Protein AF-A0A661LK19-F1 (afdb_monomer_lite)

Sequence (110 aa):
VFLTRKRQWVRSFPSAIFLESDHVGEQIRELKRRGLLASGPLPFTRCIRCNSVLIEADPQLVSQHVPDYVLYKSGYTIKQCPSCKRYYWPGTHRDRMERQLRLWGVSQER

Secondary structure (DSSP, 8-state):
-EEES-HHHHHH-TTEEE---SSHHHHHHHHHHTT-S-S---TT-B-TTT-PBPEEP-HHHHTTTS-HHHHHSTT---EE-TTT--EE---THHHHHHHHHHHTT-PPP-

Radius of gyration: 18.09 Å; chains: 1; bounding box: 37×27×49 Å

pLDDT: mean 87.78, std 9.97, range [44.59, 97.75]

Foldseek 3Di:
DAEDQDPVVCVVDVPYDHDPDPDPLSSLVVCVVVVNDDAADDPPQADPPPRAGWDFDDPVCCPVQDDPVQVVPPDWRWTADPVPRDIDTDDPCNVVVVVVCVSSVNHDPD

Structure (mmCIF, N/CA/C/O backbone):
data_AF-A0A661LK19-F1
#
_entry.id   AF-A0A661LK19-F1
#
loop_
_atom_site.group_PDB
_atom_site.id
_atom_site.type_symbol
_atom_site.label_atom_id
_atom_site.label_alt_id
_atom_site.label_comp_id
_atom_site.label_asym_id
_atom_site.label_entity_id
_atom_site.label_seq_id
_atom_site.pdbx_PDB_ins_code
_atom_site.Cartn_x
_atom_site.Cartn_y
_atom_site.Cartn_z
_atom_site.occupancy
_atom_site.B_iso_or_equiv
_atom_site.auth_seq_id
_atom_site.auth_comp_id
_atom_site.auth_asym_id
_atom_site.auth_atom_id
_atom_site.pdbx_PDB_model_num
ATOM 1 N N . VAL A 1 1 ? 10.254 9.004 -11.615 1.00 81.62 1 VAL A N 1
ATOM 2 C CA . VAL A 1 1 ? 10.383 7.696 -12.301 1.00 81.62 1 VAL A CA 1
ATOM 3 C C . VAL A 1 1 ? 9.099 7.436 -13.068 1.00 81.62 1 VAL A C 1
ATOM 5 O O . VAL A 1 1 ? 8.047 7.421 -12.442 1.00 81.62 1 VAL A O 1
ATOM 8 N N . PHE A 1 2 ? 9.163 7.291 -14.392 1.00 92.19 2 PHE A N 1
ATOM 9 C CA . PHE A 1 2 ? 7.996 6.963 -15.215 1.00 92.19 2 PHE A CA 1
ATOM 10 C C . PHE A 1 2 ? 8.107 5.510 -15.680 1.00 92.19 2 PHE A C 1
ATOM 12 O O . PHE A 1 2 ? 9.024 5.170 -16.419 1.00 92.19 2 PHE A O 1
ATOM 19 N N . LEU A 1 3 ? 7.199 4.649 -15.216 1.00 93.50 3 LEU A N 1
ATOM 20 C CA . LEU A 1 3 ? 7.129 3.242 -15.612 1.00 93.50 3 LEU A CA 1
ATOM 21 C C . LEU A 1 3 ? 6.029 3.061 -16.659 1.00 93.50 3 LEU A C 1
ATOM 23 O O . LEU A 1 3 ? 4.935 3.605 -16.506 1.00 93.50 3 LEU A O 1
ATOM 27 N N . THR A 1 4 ? 6.291 2.287 -17.708 1.00 94.50 4 THR A N 1
ATOM 28 C CA . THR A 1 4 ? 5.321 2.062 -18.786 1.00 94.50 4 THR A CA 1
ATOM 29 C C . THR A 1 4 ? 5.488 0.690 -19.423 1.00 94.50 4 THR A C 1
ATOM 31 O O . THR A 1 4 ? 6.577 0.131 -19.444 1.00 94.50 4 THR A O 1
ATOM 34 N N . ARG A 1 5 ? 4.407 0.164 -20.001 1.00 94.25 5 ARG A N 1
ATOM 35 C CA . ARG A 1 5 ? 4.431 -1.021 -20.876 1.00 94.25 5 ARG A CA 1
ATOM 36 C C . ARG A 1 5 ? 4.118 -0.697 -22.332 1.00 94.25 5 ARG A C 1
ATOM 38 O O . ARG A 1 5 ? 3.965 -1.597 -23.150 1.00 94.25 5 ARG A O 1
ATOM 45 N N . LYS A 1 6 ? 3.958 0.580 -22.696 1.00 93.56 6 LYS A N 1
ATOM 46 C CA . LYS A 1 6 ? 3.752 0.950 -24.104 1.00 93.56 6 LYS A CA 1
ATOM 47 C C . LYS A 1 6 ? 5.075 1.414 -24.690 1.00 93.56 6 LYS A C 1
ATOM 49 O O . LYS A 1 6 ? 5.592 2.458 -24.296 1.00 93.56 6 LYS A O 1
ATOM 54 N N . ARG A 1 7 ? 5.584 0.668 -25.675 1.00 91.19 7 ARG A N 1
ATOM 55 C CA . ARG A 1 7 ? 6.866 0.956 -26.343 1.00 91.19 7 ARG A CA 1
ATOM 56 C C . ARG A 1 7 ? 6.908 2.360 -26.953 1.00 91.19 7 ARG A C 1
ATOM 58 O O . ARG A 1 7 ? 7.954 2.998 -26.929 1.00 91.19 7 ARG A O 1
ATOM 65 N N . GLN A 1 8 ? 5.768 2.873 -27.422 1.00 93.31 8 GLN A N 1
ATOM 66 C CA . GLN A 1 8 ? 5.674 4.238 -27.948 1.00 93.31 8 GLN A CA 1
ATOM 67 C C . GLN A 1 8 ? 6.087 5.302 -26.916 1.00 93.31 8 GLN A C 1
ATOM 69 O O . GLN A 1 8 ? 6.778 6.248 -27.267 1.00 93.31 8 GLN A O 1
ATOM 74 N N . TRP A 1 9 ? 5.740 5.121 -25.634 1.00 92.94 9 TRP A N 1
ATOM 75 C CA . TRP A 1 9 ? 6.050 6.106 -24.595 1.00 92.94 9 TRP A CA 1
ATOM 76 C C . TRP A 1 9 ? 7.537 6.144 -24.258 1.00 92.94 9 TRP A C 1
ATOM 78 O O . TRP A 1 9 ? 8.042 7.196 -23.898 1.00 92.94 9 TRP A O 1
ATOM 88 N N . VAL A 1 10 ? 8.247 5.030 -24.429 1.00 92.38 10 VAL A N 1
ATOM 89 C CA . VAL A 1 10 ? 9.705 4.966 -24.244 1.00 92.38 10 VAL A CA 1
ATOM 90 C C . VAL A 1 10 ? 10.426 5.782 -25.318 1.00 92.38 10 VAL A C 1
ATOM 92 O O . VAL A 1 10 ? 11.437 6.412 -25.040 1.00 92.38 10 VAL A O 1
ATOM 95 N N . ARG A 1 11 ? 9.879 5.822 -26.541 1.00 89.81 11 ARG A N 1
ATOM 96 C CA . ARG A 1 11 ? 10.415 6.657 -27.626 1.00 89.81 11 ARG A CA 1
ATOM 97 C C . ARG A 1 11 ? 10.168 8.146 -27.378 1.00 89.81 11 ARG A C 1
ATOM 99 O O . ARG A 1 11 ? 11.024 8.958 -27.700 1.00 89.81 11 ARG A O 1
ATOM 106 N N . SER A 1 12 ? 9.008 8.495 -26.819 1.00 94.25 12 SER A N 1
ATOM 107 C CA . SER A 1 12 ? 8.629 9.890 -26.545 1.00 94.25 12 SER A CA 1
ATOM 108 C C . SER A 1 12 ? 9.241 10.455 -25.261 1.00 94.25 12 SER A C 1
ATOM 110 O O . SER A 1 12 ? 9.408 11.664 -25.151 1.00 94.25 12 SER A O 1
ATOM 112 N N . PHE A 1 13 ? 9.563 9.601 -24.289 1.00 94.38 13 PHE A N 1
ATOM 113 C CA . PHE A 1 13 ? 10.102 9.998 -22.993 1.00 94.38 13 PHE A CA 1
ATOM 114 C C . PHE A 1 13 ? 11.394 9.225 -22.709 1.00 94.38 13 PHE A C 1
ATOM 116 O O . PHE A 1 13 ? 11.323 8.097 -22.221 1.00 94.38 13 PHE A O 1
ATOM 123 N N . PRO A 1 14 ? 12.576 9.824 -22.955 1.00 88.69 14 PRO A N 1
ATOM 124 C CA . PRO A 1 14 ? 13.867 9.144 -22.799 1.00 88.69 14 PRO A CA 1
ATOM 125 C C . PRO A 1 14 ? 14.134 8.592 -21.391 1.00 88.69 14 PRO A C 1
ATOM 127 O O . PRO A 1 14 ? 14.888 7.639 -21.230 1.00 88.69 14 PRO A O 1
ATOM 130 N N . SER A 1 15 ? 13.510 9.173 -20.363 1.00 90.94 15 SER A N 1
ATOM 131 C CA . SER A 1 15 ? 13.613 8.728 -18.967 1.00 90.94 15 SER A CA 1
ATOM 132 C C . SER A 1 15 ? 12.553 7.693 -18.560 1.00 90.94 15 SER A C 1
ATOM 134 O O . SER A 1 15 ? 12.505 7.286 -17.395 1.00 90.94 15 SER A O 1
ATOM 136 N N . ALA A 1 16 ? 11.677 7.277 -19.482 1.00 94.31 16 ALA A N 1
ATOM 137 C CA . ALA A 1 16 ? 10.679 6.254 -19.215 1.00 94.31 16 ALA A CA 1
ATOM 138 C C . ALA A 1 16 ? 11.311 4.861 -19.184 1.00 94.31 16 ALA A C 1
ATOM 140 O O . ALA A 1 16 ? 12.127 4.493 -20.025 1.00 94.31 16 ALA A O 1
ATOM 141 N N . ILE A 1 17 ? 10.869 4.053 -18.229 1.00 93.44 17 ILE A N 1
ATOM 142 C CA . ILE A 1 17 ? 11.346 2.692 -18.027 1.00 93.44 17 ILE A CA 1
ATOM 143 C C . ILE A 1 17 ? 10.275 1.740 -18.537 1.00 93.44 17 ILE A C 1
ATOM 145 O O . ILE A 1 17 ? 9.150 1.717 -18.028 1.00 93.44 17 ILE A O 1
ATOM 149 N N . PHE A 1 18 ? 10.638 0.952 -19.545 1.00 95.31 18 PHE A N 1
ATOM 150 C CA . PHE A 1 18 ? 9.788 -0.114 -20.052 1.00 95.31 18 PHE A CA 1
ATOM 151 C C . PHE A 1 18 ? 9.788 -1.310 -19.097 1.00 95.31 18 PHE A C 1
ATOM 153 O O . PHE A 1 18 ? 10.866 -1.759 -18.695 1.00 95.31 18 PHE A O 1
ATOM 160 N N . LEU A 1 19 ? 8.595 -1.806 -18.774 1.00 96.00 19 LEU A N 1
ATOM 161 C CA . LEU A 1 19 ? 8.363 -3.083 -18.103 1.00 96.00 19 LEU A CA 1
ATOM 162 C C . LEU A 1 19 ? 7.914 -4.116 -19.137 1.00 96.00 19 LEU A C 1
ATOM 164 O O . LEU A 1 19 ? 6.961 -3.864 -19.876 1.00 96.00 19 LEU A O 1
ATOM 168 N N . GLU A 1 20 ? 8.591 -5.261 -19.177 1.00 95.25 20 GLU A N 1
ATOM 169 C CA . GLU A 1 20 ? 8.366 -6.294 -20.200 1.00 95.25 20 GLU A CA 1
ATOM 170 C C . GLU A 1 20 ? 7.113 -7.129 -19.927 1.00 95.25 20 GLU A C 1
ATOM 172 O O . GLU A 1 20 ? 6.399 -7.514 -20.850 1.00 95.25 20 GLU A O 1
ATOM 177 N N . SER A 1 21 ? 6.835 -7.427 -18.655 1.00 95.38 21 SER A N 1
ATOM 178 C CA . SER A 1 21 ? 5.729 -8.311 -18.294 1.00 95.38 21 SER A CA 1
ATOM 179 C C . SER A 1 21 ? 4.423 -7.562 -18.074 1.00 95.38 21 SER A C 1
ATOM 181 O O . SER A 1 21 ? 4.390 -6.470 -17.501 1.00 95.38 21 SER A O 1
ATOM 183 N N . ASP A 1 22 ? 3.316 -8.224 -18.400 1.00 94.50 22 ASP A N 1
ATOM 184 C CA . ASP A 1 22 ? 1.981 -7.761 -18.051 1.00 94.50 22 ASP A CA 1
ATOM 185 C C . ASP A 1 22 ? 1.538 -8.162 -16.636 1.00 94.50 22 ASP A C 1
ATOM 187 O O . ASP A 1 22 ? 0.560 -7.618 -16.117 1.00 94.50 22 ASP A O 1
ATOM 191 N N . HIS A 1 23 ? 2.277 -9.064 -15.988 1.00 94.81 23 HIS A N 1
ATOM 192 C CA . HIS A 1 23 ? 1.951 -9.590 -14.670 1.00 94.81 23 HIS A CA 1
ATOM 193 C C . HIS A 1 23 ? 2.658 -8.805 -13.561 1.00 94.81 23 HIS A C 1
ATOM 195 O O . HIS A 1 23 ? 3.884 -8.712 -13.525 1.00 94.81 23 HIS A O 1
ATOM 201 N N . VAL A 1 24 ? 1.889 -8.310 -12.586 1.00 92.88 24 VAL A N 1
ATOM 202 C CA . VAL A 1 24 ? 2.389 -7.478 -11.470 1.00 92.88 24 VAL A CA 1
ATOM 203 C C . VAL A 1 24 ? 3.556 -8.128 -10.719 1.00 92.88 24 VAL A C 1
ATOM 205 O O . VAL A 1 24 ? 4.544 -7.465 -10.413 1.00 92.88 24 VAL A O 1
ATOM 208 N N . GLY A 1 25 ? 3.482 -9.434 -10.449 1.00 92.88 25 GLY A N 1
ATOM 209 C CA . GLY A 1 25 ? 4.550 -10.144 -9.740 1.00 92.88 25 GLY A CA 1
ATOM 210 C C . GLY A 1 25 ? 5.871 -10.209 -10.513 1.00 92.88 25 GLY A C 1
ATOM 211 O O . GLY A 1 25 ? 6.940 -10.187 -9.902 1.00 92.88 25 GLY A O 1
ATOM 212 N N . GLU A 1 26 ? 5.815 -10.274 -11.844 1.00 94.75 26 GLU A N 1
ATOM 213 C CA . GLU A 1 26 ? 7.004 -10.217 -12.703 1.00 94.75 26 GLU A CA 1
ATOM 214 C C . GLU A 1 26 ? 7.537 -8.788 -12.808 1.00 94.75 26 GLU A C 1
ATOM 216 O O . GLU A 1 26 ? 8.741 -8.579 -12.686 1.00 94.75 26 GLU A O 1
ATOM 221 N N . GLN A 1 27 ? 6.651 -7.796 -12.927 1.00 94.56 27 GLN A N 1
ATOM 222 C CA . GLN A 1 27 ? 7.025 -6.377 -12.933 1.00 94.56 27 GLN A CA 1
ATOM 223 C C . GLN A 1 27 ? 7.751 -5.971 -11.648 1.00 94.56 27 GLN A C 1
ATOM 225 O O . GLN A 1 27 ? 8.775 -5.298 -11.692 1.00 94.56 27 GLN A O 1
ATOM 230 N N . ILE A 1 28 ? 7.261 -6.406 -10.484 1.00 92.19 28 ILE A N 1
ATOM 231 C CA . ILE A 1 28 ? 7.920 -6.139 -9.200 1.00 92.19 28 ILE A CA 1
ATOM 232 C C . ILE A 1 28 ? 9.314 -6.776 -9.161 1.00 92.19 28 ILE A C 1
ATOM 234 O O . ILE A 1 28 ? 10.270 -6.136 -8.719 1.00 92.19 28 ILE A O 1
ATOM 238 N N . ARG A 1 29 ? 9.450 -8.025 -9.628 1.00 90.69 29 ARG A N 1
ATOM 239 C CA . ARG A 1 29 ? 10.750 -8.707 -9.708 1.00 90.69 29 ARG A CA 1
ATOM 240 C C . ARG A 1 29 ? 11.701 -8.002 -10.672 1.00 90.69 29 ARG A C 1
ATOM 242 O O . ARG A 1 29 ? 12.875 -7.844 -10.355 1.00 90.69 29 ARG A O 1
ATOM 249 N N . GLU A 1 30 ? 11.201 -7.541 -11.810 1.00 93.38 30 GLU A N 1
ATOM 250 C CA . GLU A 1 30 ? 11.951 -6.749 -12.781 1.00 93.38 30 GLU A CA 1
ATOM 251 C C . GLU A 1 30 ? 12.456 -5.433 -12.177 1.00 93.38 30 GLU A C 1
ATOM 253 O O . GLU A 1 30 ? 13.650 -5.146 -12.262 1.00 93.38 30 GLU A O 1
ATOM 258 N N . LEU A 1 31 ? 11.588 -4.674 -11.502 1.00 92.06 31 LEU A N 1
ATOM 259 C CA . LEU A 1 31 ? 11.963 -3.429 -10.827 1.00 92.06 31 LEU A CA 1
ATOM 260 C C . LEU A 1 31 ? 13.055 -3.650 -9.776 1.00 92.06 31 LEU A C 1
ATOM 262 O O . LEU A 1 31 ? 13.988 -2.855 -9.690 1.00 92.06 31 LEU A O 1
ATOM 266 N N . LYS A 1 32 ? 12.981 -4.747 -9.017 1.00 89.25 32 LYS A N 1
ATOM 267 C CA . LYS A 1 32 ? 14.024 -5.119 -8.051 1.00 89.25 32 LYS A CA 1
ATOM 268 C C . LYS A 1 32 ? 15.345 -5.469 -8.709 1.00 89.25 32 LYS A C 1
ATOM 270 O O . LYS A 1 32 ? 16.367 -4.939 -8.294 1.00 89.25 32 LYS A O 1
ATOM 275 N N . ARG A 1 33 ? 15.333 -6.317 -9.745 1.00 89.50 33 ARG A N 1
ATOM 276 C CA . ARG A 1 33 ? 16.555 -6.676 -10.488 1.00 89.50 33 ARG A CA 1
ATOM 277 C C . ARG A 1 33 ? 17.249 -5.444 -11.070 1.00 8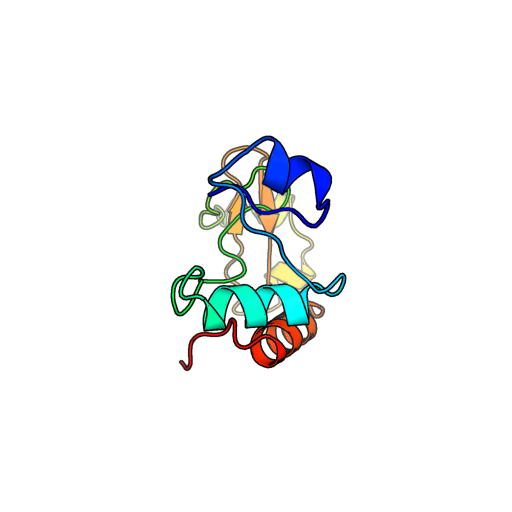9.50 33 ARG A C 1
ATOM 279 O O . ARG A 1 33 ? 18.468 -5.415 -11.139 1.00 89.50 33 ARG A O 1
ATOM 286 N N . ARG A 1 34 ? 16.475 -4.428 -11.462 1.00 91.19 34 ARG A N 1
ATOM 287 C CA . ARG A 1 34 ? 16.980 -3.145 -11.972 1.00 91.19 34 ARG A CA 1
ATOM 288 C C . ARG A 1 34 ? 17.392 -2.152 -10.871 1.00 91.19 34 ARG A C 1
ATOM 290 O O . ARG A 1 34 ? 17.794 -1.044 -11.202 1.00 91.19 34 ARG A O 1
ATOM 297 N N . GLY A 1 35 ? 17.255 -2.500 -9.588 1.00 88.94 35 G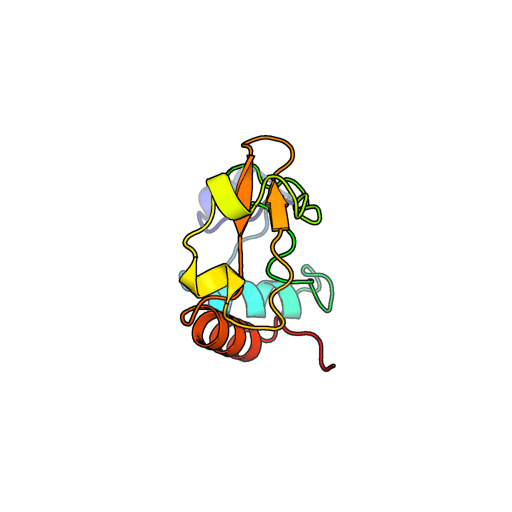LY A N 1
ATOM 298 C CA . GLY A 1 35 ? 17.566 -1.606 -8.464 1.00 88.94 35 GLY A CA 1
ATOM 299 C C . GLY A 1 35 ? 16.609 -0.415 -8.316 1.00 88.94 35 GLY A C 1
ATOM 300 O O . GLY A 1 35 ? 16.940 0.566 -7.662 1.00 88.94 35 GLY A O 1
ATOM 301 N N . LEU A 1 36 ? 15.422 -0.477 -8.930 1.00 89.06 36 LEU A N 1
ATOM 302 C CA . LEU A 1 36 ? 14.447 0.624 -8.981 1.00 89.06 36 LEU A CA 1
ATOM 303 C C . LEU A 1 36 ? 13.398 0.563 -7.867 1.00 89.06 36 LEU A C 1
ATOM 305 O O . LEU A 1 36 ? 12.543 1.444 -7.766 1.00 89.06 36 LEU A O 1
ATOM 309 N N . LEU A 1 37 ? 13.423 -0.495 -7.060 1.00 85.69 37 LEU A N 1
ATOM 310 C CA . LEU A 1 37 ? 12.542 -0.666 -5.917 1.00 85.69 37 LEU A CA 1
ATOM 311 C C . LEU A 1 37 ? 13.390 -0.726 -4.651 1.00 85.69 37 LEU A C 1
ATOM 313 O O . LEU A 1 37 ? 14.276 -1.572 -4.547 1.00 85.69 37 LEU A O 1
ATOM 317 N N . ALA A 1 38 ? 13.091 0.146 -3.690 1.00 76.38 38 ALA A N 1
ATOM 318 C CA . ALA A 1 38 ? 13.729 0.106 -2.383 1.00 76.38 38 ALA A CA 1
ATOM 319 C C . ALA A 1 38 ? 13.471 -1.240 -1.685 1.00 76.38 38 ALA A C 1
ATOM 321 O O . ALA A 1 38 ? 12.387 -1.827 -1.802 1.00 76.38 38 ALA A O 1
ATOM 322 N N . SER A 1 39 ? 14.468 -1.708 -0.940 1.00 70.25 39 SER A N 1
ATOM 323 C CA . SER A 1 39 ? 14.367 -2.901 -0.107 1.00 70.25 39 SER A CA 1
ATOM 324 C C . SER A 1 39 ? 13.319 -2.698 0.994 1.00 70.25 39 SER A C 1
ATOM 326 O O . SER A 1 39 ? 13.299 -1.663 1.655 1.00 70.25 39 SER A O 1
ATOM 328 N N . GLY A 1 40 ? 12.452 -3.693 1.198 1.00 69.25 40 GLY A N 1
ATOM 329 C CA . GLY A 1 40 ? 11.604 -3.792 2.390 1.00 69.25 40 GLY A CA 1
ATOM 330 C C . GLY A 1 40 ? 10.529 -2.707 2.576 1.00 69.25 40 GLY A C 1
ATOM 331 O O . GLY A 1 40 ? 10.491 -2.070 3.633 1.00 69.25 40 GLY A O 1
ATOM 332 N N . PRO A 1 41 ? 9.609 -2.495 1.617 1.00 74.62 41 PRO A N 1
ATOM 333 C CA . PRO A 1 41 ? 8.454 -1.636 1.861 1.00 74.62 41 PRO A CA 1
ATOM 334 C C . PRO A 1 41 ? 7.606 -2.171 3.024 1.00 74.62 41 PRO A C 1
ATOM 336 O O . PRO A 1 41 ? 7.470 -3.378 3.209 1.00 74.62 41 PRO A O 1
ATOM 339 N N . LEU A 1 42 ? 6.999 -1.259 3.787 1.00 83.94 42 LEU A N 1
ATOM 340 C CA . LEU A 1 42 ? 6.084 -1.593 4.879 1.00 83.94 42 LEU A CA 1
ATOM 341 C C . LEU A 1 42 ? 4.649 -1.689 4.333 1.00 83.94 42 LEU A C 1
ATOM 343 O O . LEU A 1 42 ? 4.009 -0.648 4.124 1.00 83.94 42 LEU A O 1
ATOM 347 N N . PRO A 1 43 ? 4.116 -2.898 4.068 1.00 88.69 43 PRO A N 1
ATOM 348 C CA . PRO A 1 43 ? 2.762 -3.042 3.554 1.00 88.69 43 PRO A CA 1
ATOM 349 C C . PRO A 1 43 ? 1.726 -2.583 4.585 1.00 88.69 43 PRO A C 1
ATOM 351 O O . PRO A 1 43 ? 1.986 -2.518 5.786 1.00 88.69 43 PRO A O 1
ATOM 354 N N . PHE A 1 44 ? 0.521 -2.270 4.103 1.00 90.62 44 PHE A N 1
ATOM 355 C CA . PHE A 1 44 ? -0.625 -1.881 4.941 1.00 90.62 44 PHE A CA 1
ATOM 356 C C . PHE A 1 44 ? -0.397 -0.607 5.783 1.00 90.62 44 PHE A C 1
ATOM 358 O O . PHE A 1 44 ? -1.011 -0.416 6.832 1.00 90.62 44 PHE A O 1
ATOM 365 N N . THR A 1 45 ? 0.481 0.286 5.320 1.00 92.44 45 THR A N 1
ATOM 366 C CA . THR A 1 45 ? 0.773 1.581 5.963 1.00 92.44 45 THR A CA 1
ATOM 367 C C . THR A 1 45 ? 0.101 2.769 5.282 1.00 92.44 45 THR A C 1
ATOM 369 O O . THR A 1 45 ? 0.117 3.866 5.835 1.00 92.44 45 THR A O 1
ATOM 372 N N . ARG A 1 46 ? -0.499 2.581 4.099 1.00 95.00 46 ARG A N 1
ATOM 373 C CA . ARG A 1 46 ? -1.120 3.655 3.311 1.00 95.00 46 ARG A CA 1
ATOM 374 C C . ARG A 1 46 ? -2.558 3.324 2.934 1.00 95.00 46 ARG A C 1
ATOM 376 O O . ARG A 1 46 ? -2.921 2.168 2.734 1.00 95.00 46 ARG A O 1
ATOM 383 N N . CYS A 1 47 ? -3.369 4.366 2.808 1.00 96.19 47 CYS A N 1
ATOM 384 C CA . CYS A 1 47 ? -4.743 4.281 2.331 1.00 96.19 47 CYS A CA 1
ATOM 385 C C . CYS A 1 47 ? -4.776 3.912 0.842 1.00 96.19 47 CYS A C 1
ATOM 387 O O . CYS A 1 47 ? -4.198 4.622 0.025 1.00 96.19 47 CYS A O 1
ATOM 389 N N . ILE A 1 48 ? -5.524 2.874 0.465 1.00 94.12 48 ILE A N 1
ATOM 390 C CA . ILE A 1 48 ? -5.642 2.445 -0.943 1.00 94.12 48 ILE A CA 1
ATOM 391 C C . ILE A 1 48 ? -6.385 3.456 -1.834 1.00 94.12 48 ILE A C 1
ATOM 393 O O . ILE A 1 48 ? -6.311 3.368 -3.054 1.00 94.12 48 ILE A O 1
ATOM 397 N N . ARG A 1 49 ? -7.125 4.402 -1.235 1.00 96.62 49 ARG A N 1
ATOM 398 C CA . ARG A 1 49 ? -7.879 5.447 -1.951 1.00 96.62 49 ARG A CA 1
ATOM 399 C C . ARG A 1 49 ? -7.089 6.746 -2.071 1.00 96.62 49 ARG A C 1
ATOM 401 O O . ARG A 1 49 ? -6.979 7.295 -3.156 1.00 96.62 49 ARG A O 1
ATOM 408 N N . CYS A 1 50 ? -6.560 7.232 -0.951 1.00 97.75 50 CYS A N 1
ATOM 409 C CA . CYS A 1 50 ? -5.911 8.546 -0.866 1.00 97.75 50 CYS A CA 1
ATOM 410 C C . CYS A 1 50 ? -4.393 8.476 -1.005 1.00 97.75 50 CYS A C 1
ATOM 412 O O . CYS A 1 50 ? -3.738 9.506 -1.104 1.00 97.75 50 CYS A O 1
ATOM 414 N N . ASN A 1 51 ? -3.817 7.279 -0.903 1.00 96.00 51 ASN A N 1
ATOM 415 C CA . ASN A 1 51 ? -2.384 7.074 -0.765 1.00 96.00 51 ASN A CA 1
ATOM 416 C C . ASN A 1 51 ? -1.758 7.836 0.424 1.00 96.00 51 ASN A C 1
ATOM 418 O O . ASN A 1 51 ? -0.552 8.024 0.442 1.00 96.00 51 ASN A O 1
ATOM 422 N N . SER A 1 52 ? -2.521 8.289 1.425 1.00 97.31 52 SER A N 1
ATOM 423 C CA . SER A 1 52 ? -1.981 8.913 2.648 1.00 97.31 52 SER A CA 1
ATOM 424 C C . SER A 1 52 ? -1.491 7.855 3.637 1.00 97.31 52 SER A C 1
ATOM 426 O O . SER A 1 52 ? -2.052 6.757 3.674 1.00 97.31 52 SER A O 1
ATOM 428 N N . VAL A 1 53 ? -0.492 8.186 4.462 1.00 96.75 53 VAL A N 1
ATOM 429 C CA . VAL A 1 53 ? -0.055 7.323 5.575 1.00 96.75 53 VAL A CA 1
ATOM 430 C C . VAL A 1 53 ? -1.206 7.159 6.568 1.00 96.75 53 VAL A C 1
ATOM 432 O O . VAL A 1 53 ? -1.898 8.123 6.895 1.00 96.75 53 VAL A O 1
ATOM 435 N N . LEU A 1 54 ? -1.446 5.920 6.984 1.00 96.62 54 LEU A N 1
ATOM 436 C CA . LEU A 1 54 ? -2.461 5.585 7.972 1.00 96.62 54 LEU A CA 1
ATOM 437 C C . LEU A 1 54 ? -1.936 5.869 9.380 1.00 96.6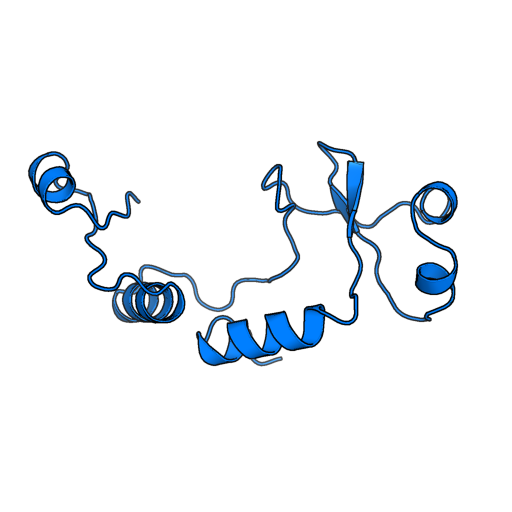2 54 LEU A C 1
ATOM 439 O O . LEU A 1 54 ? -0.801 5.513 9.696 1.00 96.62 54 LEU A O 1
ATOM 443 N N . ILE A 1 55 ? -2.792 6.443 10.215 1.00 95.50 55 ILE A N 1
ATOM 444 C CA . ILE A 1 55 ? -2.532 6.699 11.635 1.00 95.50 55 ILE A CA 1
ATOM 445 C C . ILE A 1 55 ? -3.273 5.677 12.495 1.00 95.50 55 ILE A C 1
ATOM 447 O O . ILE A 1 55 ? -4.178 5.002 12.000 1.00 95.50 55 ILE A O 1
ATOM 451 N N . GLU A 1 56 ? -2.894 5.541 13.761 1.00 93.94 56 GLU A N 1
ATOM 452 C CA . GLU A 1 56 ? -3.693 4.768 14.714 1.00 93.94 56 GLU A CA 1
ATOM 453 C C . GLU A 1 56 ? -5.069 5.411 14.876 1.00 93.94 56 GLU A C 1
ATOM 455 O O . GLU A 1 56 ? -5.207 6.635 14.864 1.00 93.94 56 GLU A O 1
ATOM 460 N N . ALA A 1 57 ? -6.099 4.572 14.921 1.00 92.00 57 ALA A N 1
ATOM 461 C CA . ALA A 1 57 ? -7.458 5.042 15.083 1.00 92.00 57 ALA A CA 1
ATOM 462 C C . ALA A 1 57 ? -7.741 5.343 16.559 1.00 92.00 57 ALA A C 1
ATOM 464 O O . ALA A 1 57 ? -7.354 4.573 17.433 1.00 92.00 57 ALA A O 1
ATOM 465 N N . ASP A 1 58 ? -8.457 6.436 16.804 1.00 88.50 58 ASP A N 1
ATOM 466 C CA . ASP A 1 58 ? -8.947 6.816 18.127 1.00 88.50 58 ASP A CA 1
ATOM 467 C C . ASP A 1 58 ? -9.865 5.705 18.698 1.00 88.50 58 ASP A C 1
ATOM 469 O O . ASP A 1 58 ? -10.925 5.443 18.111 1.00 88.50 58 ASP A O 1
ATOM 473 N N . PRO A 1 59 ? -9.489 5.040 19.811 1.00 82.00 59 PRO A N 1
ATOM 474 C CA . PRO A 1 59 ? -10.260 3.937 20.385 1.00 82.00 59 PRO A CA 1
ATOM 475 C C . PRO A 1 59 ? -11.705 4.303 20.742 1.00 82.00 59 PRO A C 1
ATOM 477 O O . PRO A 1 59 ? -12.590 3.452 20.645 1.00 82.00 59 PRO A O 1
ATOM 480 N N . GLN A 1 60 ? -11.961 5.557 21.119 1.00 82.69 60 GLN A N 1
ATOM 481 C CA . GLN A 1 60 ? -13.278 6.058 21.499 1.00 82.69 60 GLN A CA 1
ATOM 482 C C . GLN A 1 60 ? -14.211 6.186 20.288 1.00 82.69 60 GLN A C 1
ATOM 484 O O . GLN A 1 60 ? -15.422 6.017 20.418 1.00 82.69 60 GLN A O 1
ATOM 489 N N . LEU A 1 61 ? -13.660 6.459 19.102 1.00 83.31 61 LEU A N 1
ATOM 490 C CA . LEU A 1 61 ? -14.432 6.624 17.863 1.00 83.31 61 LEU A CA 1
ATOM 491 C C . LEU A 1 61 ? -14.546 5.337 17.044 1.00 83.31 61 LEU A C 1
ATOM 493 O O . LEU A 1 61 ? -15.424 5.214 16.187 1.00 83.31 61 LEU A O 1
ATOM 497 N N . VAL A 1 62 ? -13.648 4.382 17.269 1.00 85.06 62 VAL A N 1
ATOM 498 C CA . VAL A 1 62 ? -13.568 3.138 16.501 1.00 85.06 62 VAL A CA 1
ATOM 499 C C . VAL A 1 62 ? -14.839 2.291 16.623 1.00 85.06 62 VAL A C 1
ATOM 501 O O . VAL A 1 62 ? -15.292 1.754 15.612 1.00 85.06 62 VAL A O 1
ATOM 504 N N . SER A 1 63 ? -15.444 2.210 17.812 1.00 83.31 63 SER A N 1
ATOM 505 C CA . SER A 1 63 ? -16.637 1.380 18.055 1.00 83.31 63 SER A CA 1
ATOM 506 C C . SER A 1 63 ? -17.860 1.795 17.239 1.00 83.31 63 SER A C 1
ATOM 508 O O . SER A 1 63 ? -18.699 0.967 16.911 1.00 83.31 63 SER A O 1
ATOM 510 N N . GLN A 1 64 ? -17.935 3.065 16.847 1.00 86.62 64 GLN A N 1
ATOM 511 C CA . GLN A 1 64 ? -19.039 3.594 16.046 1.00 86.62 64 GLN A CA 1
ATOM 512 C C . GLN A 1 64 ? -18.886 3.295 14.546 1.00 86.62 64 GLN A C 1
ATOM 514 O O . GLN A 1 64 ? -19.844 3.424 13.787 1.00 86.62 64 GLN A O 1
ATOM 519 N N . HIS A 1 65 ? -17.682 2.929 14.097 1.00 87.19 65 HIS A N 1
ATOM 520 C CA . HIS A 1 65 ? -17.332 2.852 12.673 1.00 87.19 65 HIS A CA 1
ATOM 521 C C . HIS A 1 65 ? -16.845 1.473 12.227 1.00 87.19 65 HIS A C 1
ATOM 523 O O . HIS A 1 65 ? -16.704 1.221 11.026 1.00 87.19 65 HIS A O 1
ATOM 529 N N . VAL A 1 66 ? -16.545 0.589 13.174 1.00 86.75 66 VAL A N 1
ATOM 530 C CA . VAL A 1 66 ? -15.991 -0.737 12.924 1.00 86.75 66 VAL A CA 1
ATOM 531 C C . VAL A 1 66 ? -16.895 -1.773 13.596 1.00 86.75 66 VAL A C 1
ATOM 533 O O . VAL A 1 66 ? -17.247 -1.580 14.754 1.00 86.75 66 VAL A O 1
ATOM 536 N N . PRO A 1 67 ? -17.260 -2.875 12.913 1.00 86.81 67 PRO A N 1
ATOM 537 C CA . PRO A 1 67 ? -18.120 -3.900 13.498 1.00 86.81 67 PRO A CA 1
ATOM 538 C C . PRO A 1 67 ? -17.561 -4.488 14.799 1.00 86.81 67 PRO A C 1
ATOM 540 O O . PRO A 1 67 ? -16.370 -4.801 14.871 1.00 86.81 67 PRO A O 1
ATOM 543 N N . ASP A 1 68 ? -18.436 -4.752 15.769 1.00 84.81 68 ASP A N 1
ATOM 544 C CA . ASP A 1 68 ? -18.065 -5.211 17.114 1.00 84.81 68 ASP A CA 1
ATOM 545 C C . ASP A 1 68 ? -17.134 -6.431 17.121 1.00 84.81 68 ASP A C 1
ATOM 547 O O . ASP A 1 68 ? -16.165 -6.483 17.876 1.00 84.81 68 ASP A O 1
ATOM 551 N N . TYR A 1 69 ? -17.353 -7.403 16.227 1.00 84.19 69 TYR A N 1
ATOM 552 C CA . TYR A 1 69 ? -16.521 -8.613 16.146 1.00 84.19 69 TYR A CA 1
ATOM 553 C C . TYR A 1 69 ? -15.037 -8.319 15.853 1.00 84.19 69 TYR A C 1
ATOM 555 O O . TYR A 1 69 ? -14.167 -9.133 16.165 1.00 84.19 69 TYR A O 1
ATOM 563 N N . VAL A 1 70 ? -14.734 -7.180 15.224 1.00 83.31 70 VAL A N 1
ATOM 564 C CA . VAL A 1 70 ? -13.360 -6.730 14.963 1.00 83.31 70 VAL A CA 1
ATOM 565 C C . VAL A 1 70 ? -12.724 -6.194 16.240 1.00 83.31 70 VAL A C 1
ATOM 567 O O . VAL A 1 70 ? -11.534 -6.410 16.446 1.00 83.31 70 VAL A O 1
ATOM 570 N N . LEU A 1 71 ? -13.514 -5.530 17.085 1.00 81.00 71 LEU A N 1
ATOM 571 C CA . LEU A 1 71 ? -13.087 -4.980 18.373 1.00 81.00 71 LEU A CA 1
ATOM 572 C C . LEU A 1 71 ? -12.861 -6.097 19.393 1.00 81.00 71 LEU A C 1
ATOM 574 O O . LEU A 1 71 ? -11.896 -6.062 20.150 1.00 81.00 71 LEU A O 1
ATOM 578 N N . TYR A 1 72 ? -13.729 -7.115 19.372 1.00 76.56 72 TYR A N 1
ATOM 579 C CA . TYR A 1 72 ? -13.629 -8.284 20.245 1.00 76.56 72 TYR A CA 1
ATOM 580 C C . TYR A 1 72 ? -12.485 -9.225 19.874 1.00 76.56 72 TYR A C 1
ATOM 582 O O . TYR A 1 72 ? -11.966 -9.924 20.744 1.00 76.56 72 TYR A O 1
ATOM 590 N N . LYS A 1 73 ? -12.052 -9.251 18.606 1.00 75.19 73 LYS A N 1
ATOM 591 C CA . LYS A 1 73 ? -10.810 -9.936 18.239 1.00 75.19 73 LYS A CA 1
ATOM 592 C C . LYS A 1 73 ? -9.622 -9.175 18.831 1.00 75.19 73 LYS A C 1
ATOM 594 O O . LYS A 1 73 ? -9.125 -8.210 18.255 1.00 75.19 73 LYS A O 1
ATOM 599 N N . SER A 1 74 ? -9.168 -9.638 19.993 1.00 55.12 74 SER A N 1
ATOM 600 C CA . SER A 1 74 ? -8.042 -9.071 20.732 1.00 55.12 74 SER A CA 1
ATOM 601 C C . SER A 1 74 ? -6.788 -8.973 19.850 1.00 55.12 74 SER A C 1
ATOM 603 O O . SER A 1 74 ? -6.403 -9.942 19.196 1.00 55.12 74 SER A O 1
ATOM 605 N N . GLY A 1 75 ? -6.135 -7.805 19.847 1.00 64.50 75 GLY A N 1
ATOM 606 C CA . GLY A 1 75 ? -4.795 -7.618 19.269 1.00 64.50 75 GLY A CA 1
ATOM 607 C C . GLY A 1 75 ? -4.713 -6.918 17.907 1.00 64.50 75 GLY A C 1
ATOM 608 O O . GLY A 1 75 ? -3.616 -6.784 17.365 1.00 64.50 75 GLY A O 1
ATOM 609 N N . TYR A 1 76 ? -5.821 -6.441 17.333 1.00 70.25 76 TYR A N 1
ATOM 610 C CA . TYR A 1 76 ? -5.761 -5.654 16.099 1.00 70.25 76 TYR A CA 1
ATOM 611 C C . TYR A 1 76 ? -5.498 -4.169 16.360 1.00 70.25 76 TYR A C 1
ATOM 613 O O . TYR A 1 76 ? -6.337 -3.464 16.910 1.00 70.25 76 TYR A O 1
ATOM 621 N N . THR A 1 77 ? -4.373 -3.654 15.857 1.00 83.69 77 THR A N 1
ATOM 622 C CA . THR A 1 77 ? -4.182 -2.206 15.697 1.00 83.69 77 THR A CA 1
ATOM 623 C C . THR A 1 77 ? -5.054 -1.719 14.542 1.00 83.69 77 THR A C 1
ATOM 625 O O . THR A 1 77 ? -4.745 -1.958 13.368 1.00 83.69 77 THR A O 1
ATOM 628 N N . ILE A 1 78 ? -6.158 -1.052 14.871 1.00 91.06 78 ILE A N 1
ATOM 629 C CA . ILE A 1 78 ? -7.031 -0.414 13.885 1.00 91.06 78 ILE A CA 1
ATOM 630 C C . ILE A 1 78 ? -6.373 0.889 13.446 1.00 91.06 78 ILE A C 1
ATOM 632 O O . ILE A 1 78 ? -5.924 1.692 14.263 1.00 91.06 78 ILE A O 1
ATOM 636 N N . LYS A 1 79 ? -6.302 1.093 12.132 1.00 93.81 79 LYS A N 1
ATOM 637 C CA . LYS A 1 79 ? -5.734 2.301 11.541 1.00 93.81 79 LYS A CA 1
ATOM 638 C C . LYS A 1 79 ? -6.786 3.103 10.799 1.00 93.81 79 LYS A C 1
ATOM 640 O O . LYS A 1 79 ? -7.706 2.533 10.217 1.00 93.81 79 LYS A O 1
ATOM 645 N N . GLN A 1 80 ? -6.609 4.414 10.744 1.00 96.06 80 GLN A N 1
ATOM 646 C CA . GLN A 1 80 ? -7.487 5.332 10.034 1.00 96.06 80 GLN A CA 1
ATOM 647 C C . GLN A 1 80 ? -6.707 6.143 8.996 1.00 96.06 80 GLN A C 1
ATOM 649 O O . GLN A 1 80 ? -5.550 6.515 9.192 1.00 96.06 80 GLN A O 1
ATOM 654 N N . CYS A 1 81 ? -7.342 6.440 7.863 1.00 97.06 81 CYS A N 1
ATOM 655 C CA . CYS A 1 81 ? -6.831 7.450 6.945 1.00 97.06 81 CYS A CA 1
ATOM 656 C C . CYS A 1 81 ? -7.204 8.856 7.446 1.00 97.06 81 CYS A C 1
ATOM 658 O O . CYS A 1 81 ? -8.397 9.145 7.551 1.00 97.06 81 CYS A O 1
ATOM 660 N N . PRO A 1 82 ? -6.240 9.773 7.660 1.00 96.81 82 PRO A N 1
ATOM 661 C CA . PRO A 1 82 ? -6.558 11.123 8.128 1.00 96.81 82 PRO A CA 1
ATOM 662 C C . PRO A 1 82 ? -7.336 11.948 7.089 1.00 96.81 82 PRO A C 1
ATOM 664 O O . PRO A 1 82 ? -8.080 12.847 7.478 1.00 96.81 82 PRO A O 1
ATOM 667 N N . SER A 1 83 ? -7.206 11.611 5.797 1.00 97.38 83 SER A N 1
ATOM 668 C CA . SER A 1 83 ? -7.845 12.306 4.671 1.00 97.38 83 SER A CA 1
ATOM 669 C C . SER A 1 83 ? -9.296 11.864 4.439 1.00 97.38 83 SER A C 1
ATOM 671 O O . SER A 1 83 ? -10.194 12.693 4.516 1.00 97.38 83 SER A O 1
ATOM 673 N N . CYS A 1 84 ? -9.556 10.572 4.200 1.00 96.94 84 CYS A N 1
ATOM 674 C CA . CYS A 1 84 ? -10.912 10.082 3.890 1.00 96.94 84 CYS A CA 1
ATOM 675 C C . CYS A 1 84 ? -11.632 9.388 5.051 1.00 96.94 84 CYS A C 1
ATOM 677 O O . CYS A 1 84 ? -12.691 8.804 4.841 1.00 96.94 84 CYS A O 1
ATOM 679 N N . LYS A 1 85 ? -11.034 9.374 6.249 1.00 94.94 85 LYS A N 1
ATOM 680 C CA . LYS A 1 85 ? -11.583 8.782 7.484 1.00 94.94 85 LYS A CA 1
ATOM 681 C C . LYS A 1 85 ? -11.894 7.281 7.431 1.00 94.94 85 LYS A C 1
ATOM 683 O O . LYS A 1 85 ? -12.428 6.734 8.388 1.00 94.94 85 LYS A O 1
ATOM 688 N N . ARG A 1 86 ? -11.504 6.579 6.361 1.00 95.12 86 ARG A N 1
ATOM 689 C CA . ARG A 1 86 ? -11.671 5.123 6.246 1.00 95.12 86 ARG A CA 1
ATOM 690 C C . ARG A 1 86 ? -10.808 4.382 7.270 1.00 95.12 86 ARG A C 1
ATOM 692 O O . ARG A 1 86 ? -9.620 4.687 7.400 1.00 95.12 86 ARG A O 1
ATOM 699 N N . TYR A 1 87 ? -11.401 3.381 7.914 1.00 93.38 87 TYR A N 1
ATOM 700 C CA . TYR A 1 87 ? -10.754 2.492 8.877 1.00 93.38 87 TYR A CA 1
ATOM 701 C C . TYR A 1 87 ? -10.234 1.213 8.202 1.00 93.38 87 TYR A C 1
ATOM 703 O O . TYR A 1 87 ? -10.812 0.730 7.225 1.00 93.38 87 TYR A O 1
ATOM 711 N N . TYR A 1 88 ? -9.133 0.676 8.723 1.00 92.56 88 TYR A N 1
ATOM 712 C CA . TYR A 1 88 ? -8.439 -0.515 8.238 1.00 92.56 88 TYR A CA 1
ATOM 713 C C . TYR A 1 88 ? -8.028 -1.394 9.419 1.00 92.56 88 TYR A C 1
ATOM 715 O O . TYR A 1 88 ? -7.490 -0.896 10.406 1.00 92.56 88 TYR A O 1
ATOM 723 N N . TRP A 1 89 ? -8.222 -2.705 9.295 1.00 90.44 89 TRP A N 1
ATOM 724 C CA . TRP A 1 89 ? -7.812 -3.690 10.296 1.00 90.44 89 TRP A CA 1
ATOM 725 C C . TRP A 1 89 ? -7.366 -5.002 9.627 1.00 90.44 89 TRP A C 1
ATOM 727 O O . TRP A 1 89 ? -7.684 -5.240 8.455 1.00 90.44 89 TRP A O 1
ATOM 737 N N . PRO A 1 90 ? -6.613 -5.865 10.332 1.00 85.56 90 PRO A N 1
ATOM 738 C CA . PRO A 1 90 ? -6.116 -7.135 9.808 1.00 85.56 90 PRO A CA 1
ATOM 739 C C . PRO A 1 90 ? -7.256 -8.165 9.696 1.00 85.56 90 PRO A C 1
ATOM 741 O O . PRO A 1 90 ? -7.488 -8.966 10.593 1.00 85.56 90 PRO A O 1
ATOM 744 N N . GLY A 1 91 ? -8.012 -8.133 8.598 1.00 81.25 91 GLY A N 1
ATOM 745 C CA . GLY A 1 91 ? -9.020 -9.159 8.303 1.00 81.25 91 GLY A CA 1
ATOM 746 C C . GLY A 1 91 ? -8.410 -10.478 7.807 1.00 81.25 91 GLY A C 1
ATOM 747 O O . GLY A 1 91 ? -7.221 -10.556 7.510 1.00 81.25 91 GLY A O 1
ATOM 748 N N . THR A 1 92 ? -9.246 -11.502 7.609 1.00 79.62 92 THR A N 1
ATOM 749 C CA . THR A 1 92 ? -8.846 -12.841 7.107 1.00 79.62 92 THR A CA 1
ATOM 750 C C . THR A 1 92 ? -8.147 -12.819 5.743 1.00 79.62 92 THR A C 1
ATOM 752 O O . THR A 1 92 ? -7.353 -13.696 5.418 1.00 79.62 92 THR A O 1
ATOM 755 N N . HIS A 1 93 ? -8.408 -11.799 4.926 1.00 85.56 93 HIS A N 1
ATOM 756 C CA . HIS A 1 93 ? -7.777 -11.635 3.618 1.00 85.56 93 HIS A CA 1
ATOM 757 C C . HIS A 1 93 ? -6.310 -11.179 3.710 1.00 85.56 93 HIS A C 1
ATOM 759 O O . HIS A 1 93 ? -5.577 -11.285 2.723 1.00 85.56 93 HIS A O 1
ATOM 765 N N . ARG A 1 94 ? -5.858 -10.687 4.873 1.00 87.81 94 ARG A N 1
ATOM 766 C CA . ARG A 1 94 ? -4.494 -10.184 5.059 1.00 87.81 94 ARG A CA 1
ATOM 767 C C . ARG A 1 94 ? -3.441 -11.271 4.902 1.00 87.81 94 ARG A C 1
ATOM 769 O O . ARG A 1 94 ? -2.473 -11.036 4.187 1.00 87.81 94 ARG A O 1
ATOM 776 N N . ASP A 1 95 ? -3.669 -12.464 5.439 1.00 87.88 95 ASP A N 1
ATOM 777 C CA . ASP A 1 95 ? -2.709 -13.573 5.338 1.00 87.88 95 ASP A CA 1
ATOM 778 C C . ASP A 1 95 ? -2.434 -13.956 3.879 1.00 87.88 95 ASP A C 1
ATOM 780 O O . ASP A 1 95 ? -1.295 -14.214 3.478 1.00 87.88 95 ASP A O 1
ATOM 784 N N . ARG A 1 96 ? -3.482 -13.931 3.042 1.00 90.44 96 ARG A N 1
ATOM 785 C CA . ARG A 1 96 ? -3.367 -14.160 1.597 1.00 90.44 96 ARG A CA 1
ATOM 786 C C . ARG A 1 96 ? -2.564 -13.050 0.918 1.00 90.44 96 ARG A C 1
ATOM 788 O O . ARG A 1 96 ? -1.716 -13.353 0.078 1.00 90.44 96 ARG A O 1
ATOM 795 N N . MET A 1 97 ? -2.819 -11.787 1.266 1.00 90.94 97 MET A N 1
ATOM 796 C CA . MET A 1 97 ? -2.061 -10.652 0.728 1.00 90.94 97 MET A CA 1
ATOM 797 C C . MET A 1 97 ? -0.585 -10.733 1.124 1.00 90.94 97 MET A C 1
ATOM 799 O O . MET A 1 97 ? 0.283 -10.581 0.272 1.00 90.94 97 MET A O 1
ATOM 803 N N . GLU A 1 98 ? -0.289 -11.032 2.386 1.00 89.88 98 GLU A N 1
ATOM 804 C CA . GLU A 1 98 ? 1.081 -11.178 2.882 1.00 89.88 98 GLU A CA 1
ATOM 805 C C . GLU A 1 98 ? 1.820 -12.328 2.200 1.00 89.88 98 GLU A C 1
ATOM 807 O O . GLU A 1 98 ? 2.966 -12.158 1.785 1.00 89.88 98 GLU A O 1
ATOM 812 N N . ARG A 1 99 ? 1.159 -13.476 2.004 1.00 90.94 99 ARG A N 1
ATOM 813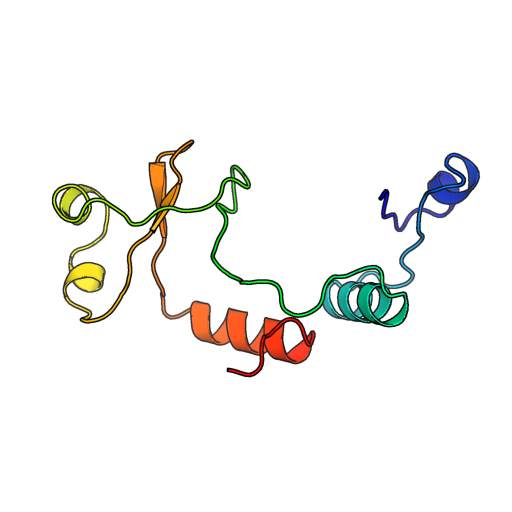 C CA . ARG A 1 99 ? 1.727 -14.593 1.238 1.00 90.94 99 ARG A CA 1
ATOM 814 C C . ARG A 1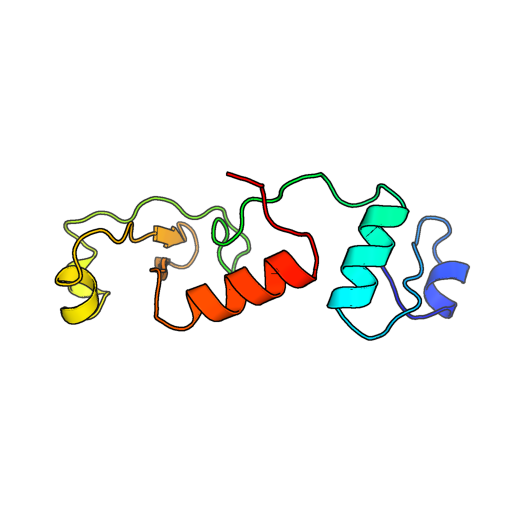 99 ? 2.074 -14.174 -0.189 1.00 90.94 99 ARG A C 1
ATOM 816 O O . ARG A 1 99 ? 3.162 -14.486 -0.659 1.00 90.94 99 ARG A O 1
ATOM 823 N N . GLN A 1 100 ? 1.185 -13.443 -0.859 1.00 91.19 100 GLN A N 1
ATOM 824 C CA . GLN A 1 100 ? 1.440 -12.957 -2.214 1.00 91.19 100 GLN A CA 1
ATOM 825 C C . GLN A 1 100 ? 2.615 -11.967 -2.255 1.00 91.19 100 GLN A C 1
ATOM 827 O O . GLN A 1 100 ? 3.489 -12.072 -3.110 1.00 91.19 100 GLN A O 1
ATOM 832 N N . LEU A 1 101 ? 2.678 -11.036 -1.301 1.00 89.81 101 LEU A N 1
ATOM 833 C CA . LEU A 1 101 ? 3.787 -10.087 -1.197 1.00 89.81 101 LEU A CA 1
ATOM 834 C C . LEU A 1 101 ? 5.125 -10.801 -0.970 1.00 89.81 101 LEU A C 1
ATOM 836 O O . LEU A 1 101 ? 6.112 -10.421 -1.599 1.00 89.81 101 LEU A O 1
ATOM 840 N N . ARG A 1 102 ? 5.157 -11.860 -0.147 1.00 88.00 102 ARG A N 1
ATOM 841 C CA . ARG A 1 102 ? 6.339 -12.726 0.017 1.00 88.00 102 ARG A CA 1
ATOM 842 C C . ARG A 1 102 ? 6.747 -13.400 -1.291 1.00 88.00 102 ARG A C 1
ATOM 844 O O . ARG A 1 102 ? 7.918 -13.352 -1.643 1.00 88.00 102 ARG A O 1
ATOM 851 N N . LEU A 1 103 ? 5.797 -13.952 -2.052 1.00 90.06 103 LEU A N 1
ATOM 852 C CA . LEU A 1 103 ? 6.078 -14.564 -3.362 1.00 90.06 103 LEU A CA 1
ATOM 853 C C . LEU A 1 103 ? 6.653 -13.561 -4.374 1.00 90.06 103 LEU A C 1
ATOM 855 O O . LEU A 1 103 ? 7.461 -13.922 -5.224 1.00 90.06 103 LEU A O 1
ATOM 859 N N . TRP A 1 104 ? 6.279 -12.284 -4.278 1.00 89.75 104 TRP A N 1
ATOM 860 C CA . TRP A 1 104 ? 6.869 -11.207 -5.084 1.00 89.75 104 TRP A CA 1
ATOM 861 C C . TRP A 1 104 ? 8.164 -10.634 -4.469 1.00 89.75 104 TRP A C 1
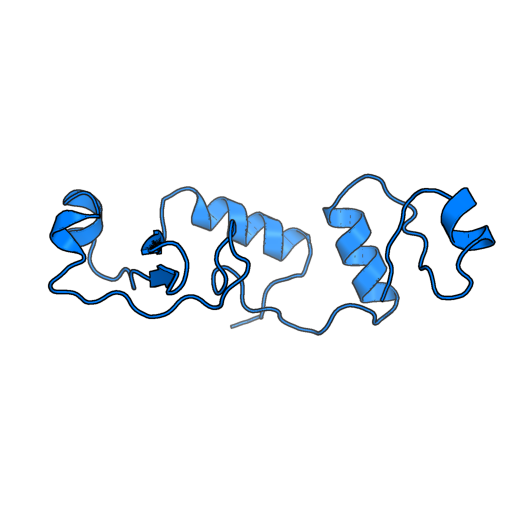ATOM 863 O O . TRP A 1 104 ? 8.747 -9.680 -4.995 1.00 89.75 104 TRP A O 1
ATOM 873 N N . GLY A 1 105 ? 8.611 -11.188 -3.337 1.00 84.75 105 GLY A N 1
ATOM 874 C CA . GLY A 1 105 ? 9.796 -10.815 -2.561 1.00 84.75 105 GLY A CA 1
ATOM 875 C C . GLY A 1 105 ? 9.688 -9.477 -1.824 1.00 84.75 105 GLY A C 1
ATOM 876 O O . GLY A 1 105 ? 10.704 -8.837 -1.581 1.00 84.75 105 GLY A O 1
ATOM 877 N N . VAL A 1 106 ? 8.483 -8.922 -1.663 1.00 81.00 106 VAL A N 1
ATOM 878 C CA . VAL A 1 106 ? 8.207 -7.547 -1.178 1.00 81.00 106 VAL A CA 1
ATOM 879 C C . VAL A 1 106 ? 8.215 -7.457 0.356 1.00 81.00 106 VAL A C 1
ATOM 881 O O . VAL A 1 106 ? 8.136 -6.368 0.910 1.00 81.00 106 VAL A O 1
ATOM 884 N N . SER A 1 107 ? 8.320 -8.583 1.056 1.00 68.25 107 SER A N 1
ATOM 885 C CA . SER A 1 107 ? 8.340 -8.636 2.517 1.00 68.25 107 SER A CA 1
ATOM 886 C C . SER A 1 107 ? 9.706 -8.299 3.112 1.00 68.25 107 SER A C 1
ATOM 888 O O . SER A 1 107 ? 10.729 -8.741 2.598 1.00 68.25 107 SER A O 1
ATOM 890 N N . GLN A 1 108 ? 9.691 -7.605 4.249 1.00 59.56 108 GLN A N 1
ATOM 891 C CA . GLN A 1 108 ? 10.777 -7.646 5.230 1.00 59.56 108 GLN A CA 1
ATOM 892 C C . GLN A 1 108 ? 10.837 -9.065 5.831 1.00 59.56 108 GLN A C 1
ATOM 894 O O . GLN A 1 108 ? 9.789 -9.599 6.212 1.00 59.56 108 GLN A O 1
ATOM 899 N N . GLU A 1 109 ? 12.022 -9.673 5.908 1.00 45.44 109 GLU A N 1
ATOM 900 C CA . GLU A 1 109 ? 12.296 -10.666 6.955 1.00 45.44 109 GLU A CA 1
ATOM 901 C C . GLU A 1 109 ? 12.158 -9.923 8.287 1.00 45.44 109 GLU A C 1
ATOM 903 O O . GLU A 1 109 ? 12.742 -8.856 8.467 1.00 45.44 109 GLU A O 1
ATOM 908 N N . ARG A 1 110 ? 11.265 -10.405 9.151 1.00 44.59 110 ARG A N 1
ATOM 909 C CA . ARG A 1 110 ? 11.194 -9.937 10.534 1.00 44.59 110 ARG A CA 1
ATOM 910 C C . ARG A 1 110 ? 12.258 -10.647 11.344 1.00 44.59 110 ARG A C 1
ATOM 912 O O . ARG A 1 110 ? 12.397 -11.868 11.118 1.00 44.59 110 ARG A O 1
#